Protein AF-A0A527ZF71-F1 (afdb_monomer_lite)

Foldseek 3Di:
DQVCLCVLCVVVVNVVLVVVVVVVLVVQLVVQCVQQPVVPPVSSVVSNVVSVVVCVLVSLCSSQPDDDDHSVNVCVVCVLQVVLQVVLVVCLVVCVVVADPPPVRSVVVSVVSSCVSSVD

Radius of gyration: 17.86 Å; chains: 1; bounding box: 39×23×48 Å

Sequence (120 aa):
LNNPAGWLFISQGRSGDFMRWGIITALTSVLAFIVGLPYGALGVAIAYAVSEYLRTPFLWLYIGKTGPLRASHILRAATPFVLGAHLALAAIWFAKPLLPQQHILAMASAVVLSYMITIV

Secondary structure (DSSP, 8-state):
--TTHHHHHHTTT-HHHHHHHHHHHHHHHHHHHHHHGGGHHHHHHHHHHHHHHHHHHHHHHHHTTSSS--HHHHHHHHHHHHHHHHHHHHHHHHHGGGS-SSHHHHHHHHHHHHHHHH--

pLDDT: mean 92.85, std 4.89, range [60.62, 98.44]

Structure (mmCIF, N/CA/C/O backbone):
data_AF-A0A527ZF71-F1
#
_entry.id   AF-A0A527ZF71-F1
#
loop_
_atom_site.group_PDB
_atom_site.id
_atom_site.type_symbol
_atom_site.label_atom_id
_atom_site.label_alt_id
_atom_site.label_comp_id
_atom_site.label_asym_id
_atom_site.label_entity_id
_atom_site.label_seq_id
_atom_site.pdbx_PDB_ins_code
_atom_site.Cartn_x
_atom_site.Cartn_y
_atom_site.Cartn_z
_atom_site.occupancy
_atom_site.B_iso_or_equiv
_atom_site.auth_seq_id
_atom_site.auth_comp_id
_atom_site.au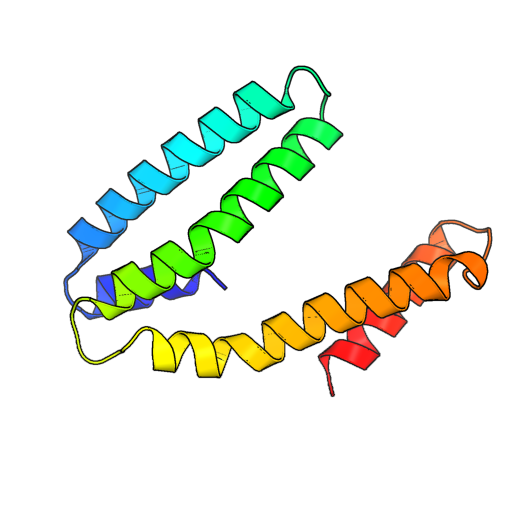th_asym_id
_atom_site.auth_atom_id
_atom_site.pdbx_PDB_model_num
ATOM 1 N N . LEU A 1 1 ? -0.485 -5.198 -2.611 1.00 80.06 1 LEU A N 1
ATOM 2 C CA . LEU A 1 1 ? -0.597 -5.018 -4.086 1.00 80.06 1 LEU A CA 1
ATOM 3 C C . LEU A 1 1 ? 0.711 -4.504 -4.733 1.00 80.06 1 LEU A C 1
ATOM 5 O O . LEU A 1 1 ? 0.686 -3.922 -5.813 1.00 80.06 1 LEU A O 1
ATOM 9 N N . ASN A 1 2 ? 1.861 -4.737 -4.096 1.00 85.50 2 ASN A N 1
ATOM 10 C CA . ASN A 1 2 ? 3.198 -4.275 -4.498 1.00 85.50 2 ASN A CA 1
ATOM 11 C C . ASN A 1 2 ? 4.147 -5.447 -4.838 1.00 85.50 2 ASN A C 1
ATOM 13 O O . ASN A 1 2 ? 4.993 -5.302 -5.712 1.00 85.50 2 ASN A O 1
ATOM 17 N N . ASN A 1 3 ? 3.966 -6.621 -4.218 1.00 86.62 3 ASN A N 1
ATOM 18 C CA . ASN A 1 3 ? 4.811 -7.810 -4.409 1.00 86.62 3 ASN A CA 1
ATOM 19 C C . ASN A 1 3 ? 4.989 -8.252 -5.889 1.00 86.62 3 ASN A C 1
ATOM 21 O O . ASN A 1 3 ? 6.136 -8.438 -6.299 1.00 86.62 3 ASN A O 1
ATOM 25 N N . PRO A 1 4 ? 3.940 -8.294 -6.746 1.00 90.56 4 PRO A N 1
ATOM 26 C CA . PRO A 1 4 ? 4.103 -8.701 -8.149 1.00 90.56 4 PRO A CA 1
ATOM 27 C C . PRO A 1 4 ? 4.970 -7.760 -9.000 1.00 90.56 4 PRO A C 1
ATOM 29 O O . PRO A 1 4 ? 5.362 -8.127 -10.106 1.00 90.56 4 PRO A O 1
ATOM 32 N N . ALA A 1 5 ? 5.292 -6.553 -8.516 1.00 91.38 5 ALA A N 1
ATOM 33 C CA . ALA A 1 5 ? 6.124 -5.600 -9.246 1.00 91.38 5 ALA A CA 1
ATOM 34 C C . ALA A 1 5 ? 7.497 -6.179 -9.614 1.00 91.38 5 ALA A C 1
ATOM 36 O O . ALA A 1 5 ? 7.982 -5.922 -10.713 1.00 91.38 5 ALA A O 1
ATOM 37 N N . GLY A 1 6 ? 8.090 -7.002 -8.739 1.00 92.19 6 GLY A N 1
ATOM 38 C CA . GLY A 1 6 ? 9.360 -7.671 -9.028 1.00 92.19 6 GLY A CA 1
ATOM 39 C C . GLY A 1 6 ? 9.272 -8.537 -10.285 1.00 92.19 6 GLY A C 1
ATOM 40 O O . GLY A 1 6 ? 10.095 -8.401 -11.188 1.00 92.19 6 GLY A O 1
ATOM 41 N N . TRP A 1 7 ? 8.223 -9.356 -10.402 1.00 93.00 7 TRP A N 1
ATOM 42 C CA . TRP A 1 7 ? 7.985 -10.176 -11.593 1.00 93.00 7 TRP A CA 1
ATOM 43 C C . TRP A 1 7 ? 7.738 -9.328 -12.840 1.00 93.00 7 TRP A C 1
ATOM 45 O O . TRP A 1 7 ? 8.272 -9.639 -13.905 1.00 93.00 7 TRP A O 1
ATOM 55 N N . LEU A 1 8 ? 6.980 -8.235 -12.711 1.00 93.50 8 LEU A N 1
ATOM 56 C CA . LEU A 1 8 ? 6.676 -7.338 -13.828 1.00 93.50 8 LEU A CA 1
ATOM 57 C C . LEU A 1 8 ? 7.927 -6.652 -14.384 1.00 93.50 8 LEU A C 1
ATOM 59 O O . LEU A 1 8 ? 8.079 -6.573 -15.598 1.00 93.50 8 LEU A O 1
ATOM 63 N N . PHE A 1 9 ? 8.843 -6.201 -13.527 1.00 94.94 9 PHE A N 1
ATOM 64 C CA . PHE A 1 9 ? 10.099 -5.617 -13.989 1.00 94.94 9 PHE A CA 1
ATOM 65 C C . PHE A 1 9 ? 11.068 -6.676 -14.533 1.00 94.94 9 PHE A C 1
ATOM 67 O O . PHE A 1 9 ? 11.611 -6.506 -15.625 1.00 94.94 9 PHE A O 1
ATOM 74 N N . ILE A 1 10 ? 11.288 -7.774 -13.804 1.00 95.06 10 ILE A N 1
ATOM 75 C CA . ILE A 1 10 ? 12.306 -8.779 -14.156 1.00 95.06 10 ILE A CA 1
ATOM 76 C C . ILE A 1 10 ? 11.960 -9.485 -15.471 1.00 95.06 10 ILE A C 1
ATOM 78 O O . ILE A 1 10 ? 12.825 -9.605 -16.337 1.00 95.06 10 ILE A O 1
ATOM 82 N N . SER A 1 11 ? 10.697 -9.880 -15.671 1.00 94.75 11 SER A N 1
ATOM 83 C CA . SER A 1 11 ? 10.251 -10.538 -16.914 1.00 94.75 11 SER A CA 1
ATOM 84 C C . SER A 1 11 ? 10.395 -9.662 -18.166 1.00 94.75 11 SER A C 1
ATOM 86 O O . SER A 1 11 ? 10.389 -10.176 -19.280 1.00 94.75 11 SER A O 1
ATOM 88 N N . GLN A 1 12 ? 10.557 -8.348 -17.992 1.00 94.88 12 GLN A N 1
ATOM 89 C CA . GLN A 1 12 ? 10.728 -7.366 -19.065 1.00 94.88 12 GLN A CA 1
ATOM 90 C C . GLN A 1 12 ? 12.190 -6.918 -19.236 1.00 94.88 12 GLN A C 1
ATOM 92 O O . GLN A 1 12 ? 12.449 -5.948 -19.945 1.00 94.88 12 GLN A O 1
ATOM 97 N N . GLY A 1 13 ? 13.147 -7.552 -18.546 1.00 95.00 13 GLY A N 1
ATOM 98 C CA . GLY A 1 13 ? 14.550 -7.120 -18.540 1.00 95.00 13 GLY A CA 1
ATOM 99 C C . GLY A 1 13 ? 14.789 -5.796 -17.798 1.00 95.00 13 GLY A C 1
ATOM 100 O O . GLY A 1 13 ? 15.843 -5.181 -17.939 1.00 95.00 13 GLY A O 1
ATOM 101 N N . ARG A 1 14 ? 13.828 -5.341 -16.984 1.00 95.75 14 ARG A N 1
ATOM 102 C CA . ARG A 1 14 ? 13.854 -4.052 -16.273 1.00 95.75 14 ARG A CA 1
ATOM 103 C C . ARG A 1 14 ? 14.348 -4.178 -14.829 1.00 95.75 14 ARG A C 1
ATOM 105 O O . ARG A 1 14 ? 13.929 -3.422 -13.954 1.00 95.75 14 ARG A O 1
ATOM 112 N N . SER A 1 15 ? 15.275 -5.095 -14.555 1.00 95.44 15 SER A N 1
ATOM 113 C CA . SER A 1 15 ? 15.839 -5.294 -13.208 1.00 95.44 15 SER A CA 1
ATOM 114 C C . SER A 1 15 ? 16.489 -4.024 -12.636 1.00 95.44 15 SER A C 1
ATOM 116 O O . SER A 1 15 ? 16.434 -3.793 -11.431 1.00 95.44 15 SER A O 1
ATOM 118 N N . GLY A 1 16 ? 17.041 -3.157 -13.495 1.00 95.94 16 GLY A N 1
ATOM 119 C CA . GLY A 1 16 ? 17.561 -1.847 -13.086 1.00 95.94 16 GLY A CA 1
ATOM 120 C C . GLY A 1 16 ? 16.476 -0.887 -12.581 1.00 95.94 16 GLY A C 1
ATOM 121 O O . GLY A 1 16 ? 16.691 -0.189 -11.592 1.00 95.94 16 GLY A O 1
ATOM 122 N N . ASP A 1 17 ? 15.292 -0.882 -13.200 1.00 95.88 17 ASP A N 1
ATOM 123 C CA . ASP A 1 17 ? 14.146 -0.102 -12.712 1.00 95.88 17 ASP A CA 1
ATOM 124 C C . ASP A 1 17 ? 13.643 -0.649 -11.374 1.00 95.88 17 ASP A C 1
ATOM 126 O O . ASP A 1 17 ? 13.345 0.120 -10.459 1.00 95.88 17 ASP A O 1
ATOM 130 N N . PHE A 1 18 ? 13.621 -1.977 -11.221 1.00 95.81 18 PHE A N 1
ATOM 131 C CA . PHE A 1 18 ? 13.266 -2.604 -9.950 1.00 95.81 18 PHE A CA 1
ATOM 132 C C . PHE A 1 18 ? 14.250 -2.238 -8.831 1.00 95.81 18 PHE A C 1
ATOM 134 O O . PHE A 1 18 ? 13.817 -1.886 -7.736 1.00 95.81 18 PHE A O 1
ATOM 141 N N . MET A 1 19 ? 15.557 -2.226 -9.116 1.00 96.75 19 MET A N 1
ATOM 142 C CA . MET A 1 19 ? 16.584 -1.780 -8.166 1.00 96.75 19 MET A CA 1
ATOM 143 C C . MET A 1 19 ? 16.369 -0.320 -7.740 1.00 96.75 19 MET A C 1
ATOM 145 O O . MET A 1 19 ? 16.369 -0.015 -6.548 1.00 96.75 19 MET A O 1
ATOM 149 N N . ARG A 1 20 ? 16.123 0.587 -8.697 1.00 96.75 20 ARG A N 1
ATOM 150 C CA . ARG A 1 20 ? 15.825 2.003 -8.406 1.00 96.75 20 ARG A CA 1
ATOM 151 C C . ARG A 1 20 ? 14.588 2.148 -7.522 1.00 96.75 20 ARG A C 1
ATOM 153 O O . ARG A 1 20 ? 14.601 2.921 -6.566 1.00 96.75 20 ARG A O 1
ATOM 160 N N . TRP A 1 21 ? 13.538 1.377 -7.801 1.00 96.44 21 TRP A N 1
ATOM 161 C CA . TRP A 1 21 ? 12.346 1.349 -6.956 1.00 96.44 21 TRP A CA 1
ATOM 162 C C . TRP A 1 21 ? 12.625 0.783 -5.553 1.00 96.44 21 TRP A C 1
ATOM 164 O O . TRP A 1 21 ? 12.079 1.275 -4.562 1.00 96.44 21 TRP A O 1
ATOM 174 N N . GLY A 1 22 ? 13.513 -0.209 -5.452 1.00 95.69 22 GLY A N 1
ATOM 175 C CA . GLY A 1 22 ? 14.014 -0.742 -4.185 1.00 95.69 22 GLY A CA 1
ATOM 176 C C . GLY A 1 22 ? 14.703 0.325 -3.332 1.00 95.69 22 GLY A C 1
ATOM 177 O O . GLY A 1 22 ? 14.413 0.431 -2.143 1.00 95.69 22 GLY A O 1
ATOM 178 N N . ILE A 1 23 ? 15.526 1.186 -3.941 1.00 97.81 23 ILE A N 1
ATOM 179 C CA . ILE A 1 23 ? 16.164 2.322 -3.250 1.00 97.81 23 ILE A CA 1
ATOM 180 C C . ILE A 1 23 ? 15.108 3.306 -2.725 1.00 97.81 23 ILE A C 1
ATOM 182 O O . ILE A 1 23 ? 15.152 3.686 -1.556 1.00 97.81 23 ILE A O 1
ATOM 186 N N . ILE A 1 24 ? 14.120 3.678 -3.549 1.00 96.56 24 ILE A N 1
ATOM 187 C CA . ILE A 1 24 ? 13.013 4.559 -3.128 1.00 96.56 24 ILE A CA 1
ATOM 188 C C . ILE A 1 24 ? 12.262 3.943 -1.938 1.00 96.56 24 ILE A C 1
ATOM 190 O O . ILE A 1 24 ? 11.975 4.627 -0.955 1.00 96.56 24 ILE A O 1
ATOM 194 N N . THR A 1 25 ? 11.976 2.643 -2.007 1.00 95.81 25 THR A N 1
ATOM 195 C CA . THR A 1 25 ? 11.311 1.878 -0.944 1.00 95.81 25 THR A CA 1
ATOM 196 C C . THR A 1 25 ? 12.123 1.890 0.347 1.00 95.81 25 THR A C 1
ATOM 198 O O . THR A 1 25 ? 11.573 2.179 1.408 1.00 95.81 25 THR A O 1
ATOM 201 N N . ALA A 1 26 ? 13.433 1.649 0.275 1.00 97.19 26 ALA A N 1
ATOM 202 C CA . ALA A 1 26 ? 14.307 1.675 1.443 1.00 97.19 26 ALA A CA 1
ATOM 203 C C . ALA A 1 26 ? 14.346 3.067 2.097 1.00 97.19 26 ALA A C 1
ATOM 205 O O . ALA A 1 26 ? 14.108 3.186 3.297 1.00 97.19 26 ALA A O 1
ATOM 206 N N . LEU A 1 27 ? 14.556 4.128 1.309 1.00 98.06 27 LEU A N 1
ATOM 207 C CA . LEU A 1 27 ? 14.630 5.503 1.819 1.00 98.06 27 LEU A CA 1
ATOM 208 C C . LEU A 1 27 ? 13.329 5.938 2.498 1.00 98.06 27 LEU A C 1
ATOM 210 O O . LEU A 1 27 ? 13.336 6.435 3.620 1.00 98.06 27 LEU A O 1
ATOM 214 N N . THR A 1 28 ? 12.196 5.714 1.839 1.00 97.19 28 THR A N 1
ATOM 215 C CA . THR A 1 28 ? 10.877 6.072 2.383 1.00 97.19 28 THR A CA 1
ATOM 216 C C . THR A 1 28 ? 10.487 5.239 3.604 1.00 97.19 28 THR A C 1
ATOM 218 O O . THR A 1 28 ? 9.735 5.725 4.449 1.00 97.19 28 THR A O 1
ATOM 221 N N . SER A 1 29 ? 11.007 4.015 3.733 1.00 96.94 29 SER A N 1
ATOM 222 C CA . SER A 1 29 ? 10.822 3.173 4.921 1.00 96.94 29 SER A CA 1
ATOM 223 C C . SER A 1 29 ? 11.650 3.684 6.101 1.00 96.94 29 SER A C 1
ATOM 225 O O . SER A 1 29 ? 11.115 3.847 7.193 1.00 96.94 29 SER A O 1
ATOM 227 N N . VAL A 1 30 ? 12.923 4.028 5.869 1.00 98.31 30 VAL A N 1
ATOM 228 C CA . VAL A 1 30 ? 13.790 4.653 6.883 1.00 98.31 30 VAL A CA 1
ATOM 229 C C . VAL A 1 30 ? 13.189 5.970 7.373 1.00 98.31 30 VAL A C 1
ATOM 231 O O . VAL A 1 30 ? 13.097 6.186 8.578 1.00 98.31 30 VAL A O 1
ATOM 234 N N . LEU A 1 31 ? 12.709 6.823 6.464 1.00 98.19 31 LEU A N 1
ATOM 235 C CA . LEU A 1 31 ? 12.043 8.077 6.829 1.00 98.19 31 LEU A CA 1
ATOM 236 C C . LEU A 1 31 ? 10.775 7.838 7.653 1.00 98.19 31 LEU A C 1
ATOM 238 O O . LEU A 1 31 ? 10.574 8.505 8.664 1.00 98.19 31 LEU A O 1
ATOM 242 N N . ALA A 1 32 ? 9.946 6.865 7.268 1.00 97.75 32 ALA A N 1
ATOM 243 C CA . ALA A 1 32 ? 8.763 6.502 8.041 1.00 97.75 32 ALA A CA 1
ATOM 244 C C . ALA A 1 32 ? 9.124 6.035 9.459 1.00 97.75 32 ALA A C 1
ATOM 246 O O . ALA A 1 32 ? 8.443 6.396 10.415 1.00 97.75 32 ALA A O 1
ATOM 247 N N . PHE A 1 33 ? 10.217 5.284 9.615 1.00 97.88 33 PHE A N 1
ATOM 248 C CA . PHE A 1 33 ? 10.692 4.850 10.926 1.00 97.88 33 PHE A CA 1
ATOM 249 C C . PHE A 1 33 ? 11.219 6.016 11.757 1.00 97.88 33 PHE A C 1
ATOM 251 O O . PHE A 1 33 ? 10.840 6.125 12.916 1.00 97.88 33 PHE A O 1
ATOM 258 N N . ILE A 1 34 ? 12.009 6.922 11.173 1.00 98.44 34 ILE A N 1
ATOM 259 C CA . ILE A 1 34 ? 12.496 8.130 11.860 1.00 98.44 34 ILE A CA 1
ATOM 260 C C . ILE A 1 34 ? 11.322 8.984 12.354 1.00 98.44 34 ILE A C 1
ATOM 262 O O . ILE A 1 34 ? 11.328 9.427 13.498 1.00 98.44 34 ILE A O 1
ATOM 266 N N . VAL A 1 35 ? 10.304 9.185 11.513 1.00 98.12 35 VAL A N 1
ATOM 267 C CA . VAL A 1 35 ? 9.108 9.967 11.864 1.00 98.12 35 VAL A CA 1
ATOM 268 C C . VAL A 1 35 ? 8.234 9.242 12.891 1.00 98.12 35 VAL A C 1
ATOM 270 O O . VAL A 1 35 ? 7.647 9.886 13.755 1.00 98.12 35 VAL A O 1
ATOM 273 N N . GLY A 1 36 ? 8.136 7.914 12.815 1.00 97.88 36 GLY A N 1
ATOM 274 C CA . GLY A 1 36 ? 7.298 7.113 13.706 1.00 97.88 36 GLY A CA 1
ATOM 275 C C . GLY A 1 36 ? 7.917 6.839 15.079 1.00 97.88 36 GLY A C 1
ATOM 276 O O . GLY A 1 36 ? 7.181 6.717 16.055 1.00 97.88 36 GLY A O 1
ATOM 277 N N . LEU A 1 37 ? 9.250 6.772 15.172 1.00 97.88 37 LEU A N 1
ATOM 278 C CA . LEU A 1 37 ? 9.982 6.384 16.382 1.00 97.88 37 LEU A CA 1
ATOM 279 C C . LEU A 1 37 ? 9.645 7.237 17.625 1.00 97.88 37 LEU A C 1
ATOM 281 O O . LEU A 1 37 ? 9.454 6.639 18.685 1.00 97.88 37 LEU A O 1
ATOM 285 N N . PRO A 1 38 ? 9.485 8.576 17.537 1.00 98.25 38 PRO A N 1
ATOM 286 C CA . PRO A 1 38 ? 9.078 9.406 18.676 1.00 98.25 38 PRO A CA 1
ATOM 287 C C . PRO A 1 38 ? 7.717 9.029 19.281 1.00 98.25 38 PRO A C 1
ATOM 289 O O . PRO A 1 38 ? 7.459 9.325 20.443 1.00 98.25 38 PRO A O 1
ATOM 292 N N . TYR A 1 39 ? 6.855 8.364 18.509 1.00 97.19 39 TYR A N 1
ATOM 293 C CA . TYR A 1 39 ? 5.519 7.926 18.922 1.00 97.19 39 TYR A CA 1
ATOM 294 C C . TYR A 1 39 ? 5.473 6.422 19.270 1.00 97.19 39 TYR A C 1
ATOM 296 O O . TYR A 1 39 ? 4.395 5.840 19.418 1.00 97.19 39 TYR A O 1
ATOM 304 N N . GLY A 1 40 ? 6.636 5.770 19.384 1.00 96.94 40 GLY A N 1
ATOM 305 C CA . GLY A 1 40 ? 6.769 4.356 19.732 1.00 96.94 40 GLY A CA 1
ATOM 306 C C . GLY A 1 40 ? 6.353 3.387 18.619 1.00 96.94 40 GLY A C 1
ATOM 307 O O . GLY A 1 40 ? 6.206 3.751 17.452 1.00 96.94 40 GLY A O 1
ATOM 308 N N . ALA A 1 41 ? 6.154 2.115 18.985 1.00 96.62 41 ALA A N 1
ATOM 309 C CA . ALA A 1 41 ? 5.891 1.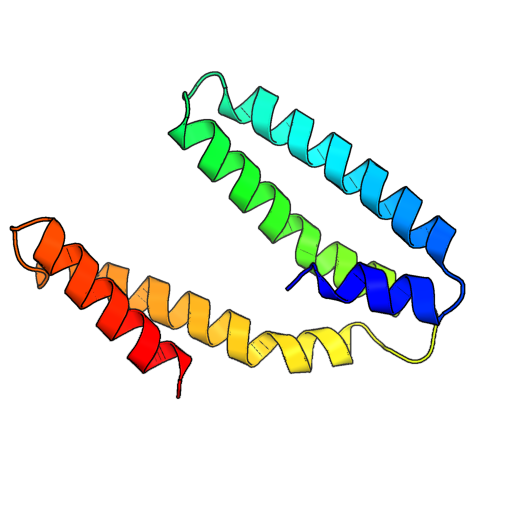033 18.028 1.00 96.62 41 ALA A CA 1
ATOM 310 C C . ALA A 1 41 ? 4.634 1.270 17.169 1.00 96.62 41 ALA A C 1
ATOM 312 O O . ALA A 1 41 ? 4.645 1.004 15.967 1.00 96.62 41 ALA A O 1
ATOM 313 N N . LEU A 1 42 ? 3.568 1.817 17.766 1.00 97.06 42 LEU A N 1
ATOM 314 C CA . LEU A 1 42 ? 2.346 2.168 17.038 1.00 97.06 42 LEU A CA 1
ATOM 315 C C . LEU A 1 42 ? 2.608 3.271 16.001 1.00 97.06 42 LEU A C 1
ATOM 317 O O . LEU A 1 42 ? 2.135 3.174 14.871 1.00 97.06 42 LEU A O 1
ATOM 321 N N . GLY A 1 43 ? 3.396 4.286 16.362 1.00 97.75 43 GLY A N 1
ATOM 322 C CA . GLY A 1 43 ? 3.799 5.358 15.455 1.00 97.75 43 GLY A CA 1
ATOM 323 C C . GLY A 1 43 ? 4.558 4.858 14.235 1.00 97.75 43 GLY A C 1
ATOM 324 O O . GLY A 1 43 ? 4.225 5.216 13.106 1.00 97.75 43 GLY A O 1
ATOM 325 N N . VAL A 1 44 ? 5.534 3.976 14.458 1.00 98.06 44 VAL A N 1
ATOM 326 C CA . VAL A 1 44 ? 6.294 3.311 13.389 1.00 98.06 44 VAL A CA 1
ATOM 327 C C . VAL A 1 44 ? 5.363 2.525 12.465 1.00 98.06 44 VAL A C 1
ATOM 329 O O . VAL A 1 44 ? 5.455 2.669 11.246 1.00 98.06 44 VAL A O 1
ATOM 332 N N . ALA A 1 45 ? 4.434 1.742 13.026 1.00 97.75 45 ALA A N 1
ATOM 333 C CA . ALA A 1 45 ? 3.485 0.956 12.243 1.00 97.75 45 ALA A CA 1
ATOM 334 C C . ALA A 1 45 ? 2.585 1.839 11.361 1.00 97.75 45 ALA A C 1
ATOM 336 O O . ALA A 1 45 ? 2.431 1.558 10.171 1.00 97.75 45 ALA A O 1
ATOM 337 N N . ILE A 1 46 ? 2.039 2.930 11.913 1.00 97.56 46 ILE A N 1
ATOM 338 C CA . ILE A 1 46 ? 1.188 3.871 11.170 1.00 97.56 46 ILE A CA 1
ATOM 339 C C . ILE A 1 46 ? 1.993 4.577 10.074 1.00 97.56 46 ILE A C 1
ATOM 341 O O . ILE A 1 46 ? 1.578 4.573 8.915 1.00 97.56 46 ILE A O 1
ATOM 345 N N . ALA A 1 47 ? 3.152 5.152 10.410 1.00 98.00 47 ALA A N 1
ATOM 346 C CA . ALA A 1 47 ? 3.983 5.880 9.453 1.00 98.00 47 ALA A CA 1
ATOM 347 C C . ALA A 1 47 ? 4.436 4.977 8.294 1.00 98.00 47 ALA A C 1
ATOM 349 O O . ALA A 1 47 ? 4.388 5.380 7.128 1.00 98.00 47 ALA A O 1
ATOM 350 N N . TYR A 1 48 ? 4.827 3.737 8.597 1.00 97.12 48 TYR A N 1
ATOM 351 C CA . TYR A 1 48 ? 5.221 2.756 7.591 1.00 97.12 48 TYR A CA 1
ATOM 352 C C . TYR A 1 48 ? 4.046 2.338 6.699 1.00 97.12 48 TYR A C 1
ATOM 354 O O . TYR A 1 48 ? 4.178 2.346 5.473 1.00 97.12 48 TYR A O 1
ATOM 362 N N . ALA A 1 49 ? 2.880 2.052 7.291 1.00 96.00 49 ALA A N 1
ATOM 363 C CA . ALA A 1 49 ? 1.674 1.694 6.546 1.00 96.00 49 ALA A CA 1
ATOM 364 C C . ALA A 1 49 ? 1.234 2.816 5.592 1.00 96.00 49 ALA A C 1
ATOM 366 O O . ALA A 1 49 ? 0.952 2.554 4.422 1.00 96.00 49 ALA A O 1
ATOM 367 N N . VAL A 1 50 ? 1.242 4.072 6.056 1.00 96.62 50 VAL A N 1
ATOM 368 C CA . VAL A 1 50 ? 0.928 5.245 5.222 1.00 96.62 50 VAL A CA 1
ATOM 369 C C . VAL A 1 50 ? 1.953 5.402 4.097 1.00 96.62 50 VAL A C 1
ATOM 371 O O . VAL A 1 50 ? 1.569 5.600 2.945 1.00 96.62 50 VAL A O 1
ATOM 374 N N . SER A 1 51 ? 3.247 5.259 4.395 1.00 96.44 51 SER A N 1
ATOM 375 C CA . SER A 1 51 ? 4.319 5.322 3.393 1.00 96.44 51 SER A CA 1
ATOM 376 C C . SER A 1 51 ? 4.144 4.279 2.281 1.00 96.44 51 SER A C 1
ATOM 378 O O . SER A 1 51 ? 4.242 4.618 1.100 1.00 96.44 51 SER A O 1
ATOM 380 N N . GLU A 1 52 ? 3.855 3.020 2.622 1.00 94.69 52 GLU A N 1
ATOM 381 C CA . GLU A 1 52 ? 3.570 1.957 1.641 1.00 94.69 52 GLU A CA 1
ATOM 382 C C . GLU A 1 52 ? 2.300 2.250 0.826 1.00 94.69 52 GLU A C 1
ATOM 384 O O . GLU A 1 52 ? 2.291 2.112 -0.406 1.00 94.69 52 GLU A O 1
ATOM 389 N N . TYR A 1 53 ? 1.234 2.695 1.497 1.00 94.25 53 TYR A N 1
ATOM 390 C CA . TYR A 1 53 ? -0.039 3.002 0.853 1.00 94.25 53 TYR A CA 1
ATOM 391 C C . TYR A 1 53 ? 0.108 4.126 -0.180 1.00 94.25 53 TYR A C 1
ATOM 393 O O . TYR A 1 53 ? -0.345 3.985 -1.317 1.00 94.25 53 TYR A O 1
ATOM 401 N N . LEU A 1 54 ? 0.831 5.195 0.170 1.00 95.12 54 LEU A N 1
ATOM 402 C CA . LEU A 1 54 ? 1.109 6.316 -0.730 1.00 95.12 54 LEU A CA 1
ATOM 403 C C . LEU A 1 54 ? 2.033 5.929 -1.887 1.00 95.12 54 LEU A C 1
ATOM 405 O O . LEU A 1 54 ? 1.839 6.410 -2.999 1.00 95.12 54 LEU A O 1
ATOM 409 N N . ARG A 1 55 ? 3.019 5.052 -1.667 1.00 95.19 55 ARG A N 1
ATOM 410 C CA . ARG A 1 55 ? 3.955 4.610 -2.717 1.00 95.19 55 ARG A CA 1
ATOM 411 C C . ARG A 1 55 ? 3.323 3.712 -3.770 1.00 95.19 55 ARG A C 1
ATOM 413 O O . ARG A 1 55 ? 3.741 3.740 -4.926 1.00 95.19 55 ARG A O 1
ATOM 420 N N . THR A 1 56 ? 2.328 2.922 -3.385 1.00 94.38 56 THR A N 1
ATOM 421 C CA . THR A 1 56 ? 1.679 1.935 -4.256 1.00 94.38 56 THR A CA 1
ATOM 422 C C . THR A 1 56 ? 1.152 2.517 -5.586 1.00 94.38 56 THR A C 1
ATOM 424 O O . THR A 1 56 ? 1.499 1.968 -6.634 1.00 94.38 56 THR A O 1
ATOM 427 N N . PRO A 1 57 ? 0.396 3.632 -5.633 1.00 93.69 57 PRO A N 1
ATOM 428 C CA . PRO A 1 57 ? -0.029 4.217 -6.909 1.00 93.69 57 PRO A CA 1
ATOM 429 C C . PRO A 1 57 ? 1.147 4.717 -7.763 1.00 93.69 57 PRO A C 1
ATOM 431 O O . PRO A 1 57 ? 1.138 4.535 -8.981 1.00 93.69 57 PRO A O 1
ATOM 434 N N . PHE A 1 58 ? 2.195 5.284 -7.153 1.00 95.19 58 PHE A N 1
ATOM 435 C CA . PHE A 1 58 ? 3.393 5.708 -7.889 1.00 95.19 58 PHE A CA 1
ATOM 436 C C . PHE A 1 58 ? 4.149 4.520 -8.493 1.00 95.19 58 PHE A C 1
ATOM 438 O O . PHE A 1 58 ? 4.634 4.621 -9.621 1.00 95.19 58 PHE A O 1
ATOM 445 N N . LEU A 1 59 ? 4.188 3.380 -7.794 1.00 95.31 59 LEU A N 1
ATOM 446 C CA . LEU A 1 59 ? 4.720 2.125 -8.328 1.00 95.31 59 LEU A CA 1
ATOM 447 C C . LEU A 1 59 ? 3.944 1.684 -9.569 1.00 95.31 59 LEU A C 1
ATOM 449 O O . LEU A 1 59 ? 4.547 1.364 -10.590 1.00 95.31 59 LEU A O 1
ATOM 453 N N . TRP A 1 60 ? 2.612 1.692 -9.507 1.00 94.75 60 TRP A N 1
ATOM 454 C CA . TRP A 1 60 ? 1.770 1.287 -10.636 1.00 94.75 60 TRP A CA 1
ATOM 455 C C . TRP A 1 60 ? 1.957 2.196 -11.850 1.00 94.75 60 TRP A C 1
ATOM 457 O O . TRP A 1 60 ? 2.056 1.704 -12.976 1.00 94.75 60 TRP A O 1
ATOM 467 N N . LEU A 1 61 ? 2.078 3.509 -11.625 1.00 95.00 61 LEU A N 1
ATOM 468 C CA . LEU A 1 61 ? 2.441 4.459 -12.674 1.00 95.00 61 LEU A CA 1
ATOM 469 C C . LEU A 1 61 ? 3.825 4.144 -13.250 1.00 95.00 61 LEU A C 1
ATOM 471 O O . LEU A 1 61 ? 3.975 4.118 -14.465 1.00 95.00 61 LEU A O 1
ATOM 475 N N . TYR A 1 62 ? 4.823 3.866 -12.407 1.00 95.38 62 TYR A N 1
ATOM 476 C CA . TYR A 1 62 ? 6.195 3.585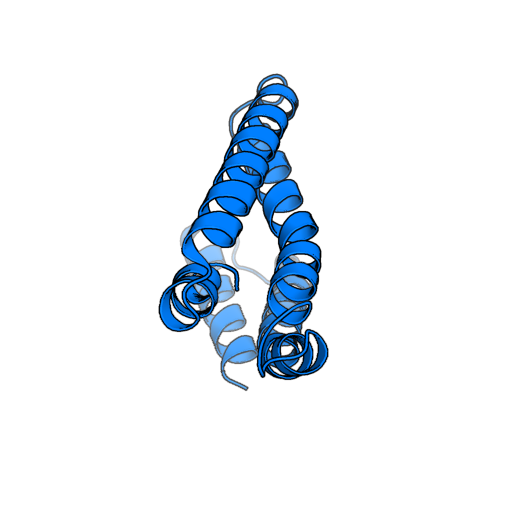 -12.839 1.00 95.38 62 TYR A CA 1
ATOM 477 C C . TYR A 1 62 ? 6.328 2.278 -13.635 1.00 95.38 62 TYR A C 1
ATOM 479 O O . TYR A 1 62 ? 7.018 2.244 -14.658 1.00 95.38 62 TYR A O 1
ATOM 487 N N . ILE A 1 63 ? 5.616 1.226 -13.223 1.00 94.62 63 ILE A N 1
ATOM 488 C CA . ILE A 1 63 ? 5.495 -0.019 -13.991 1.00 94.62 63 ILE A CA 1
ATOM 489 C C . ILE A 1 63 ? 4.890 0.292 -15.360 1.00 94.62 63 ILE A C 1
ATOM 491 O O . ILE A 1 63 ? 5.468 -0.085 -16.377 1.00 94.62 63 ILE A O 1
ATOM 495 N N . GLY A 1 64 ? 3.779 1.037 -15.376 1.00 93.56 64 GLY A N 1
ATOM 496 C CA . GLY A 1 64 ? 3.008 1.339 -16.577 1.00 93.56 64 GLY A CA 1
ATOM 497 C C . GLY A 1 64 ? 3.651 2.309 -17.573 1.00 93.56 64 GLY A C 1
ATOM 498 O O . GLY A 1 64 ? 3.071 2.532 -18.633 1.00 93.56 64 GLY A O 1
ATOM 499 N N . LYS A 1 65 ? 4.812 2.901 -17.255 1.00 91.88 65 LYS A N 1
ATOM 500 C CA . LYS A 1 65 ? 5.542 3.806 -18.166 1.00 91.88 65 LYS A CA 1
ATOM 501 C C . LYS A 1 65 ? 6.168 3.086 -19.358 1.00 91.88 65 LYS A C 1
ATOM 503 O O . LYS A 1 65 ? 6.307 3.690 -20.415 1.00 91.88 65 LYS A O 1
ATOM 508 N N . THR A 1 66 ? 6.554 1.825 -19.181 1.00 88.69 66 THR A N 1
ATOM 509 C CA . THR A 1 66 ? 7.309 1.067 -20.182 1.00 88.69 66 THR A CA 1
ATOM 510 C C . THR A 1 66 ? 6.794 -0.363 -20.238 1.00 88.69 66 THR A C 1
ATOM 512 O O . THR A 1 66 ? 6.536 -0.974 -19.203 1.00 88.69 66 THR A O 1
ATOM 515 N N . GLY A 1 67 ? 6.689 -0.918 -21.445 1.00 88.88 67 GLY A N 1
ATOM 516 C CA . GLY A 1 67 ? 6.216 -2.283 -21.667 1.00 88.88 67 GLY A CA 1
ATOM 517 C C . GLY A 1 67 ? 4.720 -2.369 -22.006 1.00 88.88 67 GLY A C 1
ATOM 518 O O . GLY A 1 67 ? 4.072 -1.355 -22.263 1.00 88.88 67 GLY A O 1
ATOM 519 N N . PRO A 1 68 ? 4.163 -3.591 -22.052 1.00 90.06 68 PRO A N 1
ATOM 520 C CA . PRO A 1 68 ? 2.810 -3.846 -22.556 1.00 90.06 68 PRO A CA 1
ATOM 521 C C . PRO A 1 68 ? 1.688 -3.500 -21.563 1.00 90.06 68 PRO A C 1
ATOM 523 O O . PRO A 1 68 ? 0.524 -3.384 -21.948 1.00 90.06 68 PRO A O 1
ATOM 526 N N . LEU A 1 69 ? 2.006 -3.355 -20.275 1.00 91.75 69 LEU A N 1
ATOM 527 C CA . LEU A 1 69 ? 1.025 -3.056 -19.235 1.00 91.75 69 LEU A CA 1
ATOM 528 C C . LEU A 1 69 ? 0.934 -1.552 -19.004 1.00 91.75 69 LEU A C 1
ATOM 530 O O . LEU A 1 69 ? 1.945 -0.882 -18.840 1.00 91.75 69 LEU A O 1
ATOM 534 N N . ARG A 1 70 ? -0.293 -1.035 -18.927 1.00 92.94 70 ARG A N 1
ATOM 535 C CA . ARG A 1 70 ? -0.580 0.350 -18.542 1.00 92.94 70 ARG A CA 1
ATOM 536 C C . ARG A 1 70 ? -0.984 0.403 -17.073 1.00 92.94 70 ARG A C 1
ATOM 538 O O . ARG A 1 70 ? -1.557 -0.553 -16.550 1.00 92.94 70 ARG A O 1
ATOM 545 N N . ALA A 1 71 ? -0.783 1.551 -16.428 1.00 92.69 71 ALA A N 1
ATOM 546 C CA . ALA A 1 71 ? -1.230 1.766 -15.049 1.00 92.69 71 ALA A CA 1
ATOM 547 C C . ALA A 1 71 ? -2.746 1.542 -14.879 1.00 92.69 71 ALA A C 1
ATOM 549 O O . ALA A 1 71 ? -3.180 1.044 -13.846 1.00 92.69 71 ALA A O 1
ATOM 550 N N . SER A 1 72 ? -3.546 1.826 -15.914 1.00 93.25 72 SER A N 1
ATOM 551 C CA . SER A 1 72 ? -4.989 1.555 -15.929 1.00 93.25 72 SER A CA 1
ATOM 552 C C . SER A 1 72 ? -5.330 0.065 -15.832 1.00 93.25 72 SER A C 1
ATOM 554 O O . SER A 1 72 ? -6.327 -0.281 -15.205 1.00 93.25 72 SER A O 1
ATOM 556 N N . HIS A 1 73 ? -4.510 -0.825 -16.405 1.00 93.69 73 HIS A N 1
ATOM 557 C CA . HIS A 1 73 ? -4.709 -2.273 -16.284 1.00 93.69 73 HIS A CA 1
ATOM 558 C C . HIS A 1 73 ? -4.491 -2.726 -14.839 1.00 93.69 73 HIS A C 1
ATOM 560 O O . HIS A 1 73 ? -5.286 -3.495 -14.306 1.00 93.69 73 HIS A O 1
ATOM 566 N N . ILE A 1 74 ? -3.446 -2.195 -14.198 1.00 92.56 74 ILE A N 1
ATOM 567 C CA . ILE A 1 74 ? -3.127 -2.491 -12.799 1.00 92.56 74 ILE A CA 1
ATOM 568 C C . ILE A 1 74 ? -4.220 -1.938 -11.886 1.00 92.56 74 ILE A C 1
ATOM 570 O O . ILE A 1 74 ? -4.717 -2.669 -11.038 1.00 92.56 74 ILE A O 1
ATOM 574 N N . LEU A 1 75 ? -4.639 -0.687 -12.101 1.00 91.31 75 LEU A N 1
ATOM 575 C CA . LEU A 1 75 ? -5.734 -0.065 -11.360 1.00 91.31 75 LEU A CA 1
ATOM 576 C C . LEU A 1 75 ? -7.003 -0.903 -11.468 1.00 91.31 75 LEU A C 1
ATOM 578 O O . LEU A 1 75 ? -7.520 -1.317 -10.443 1.00 91.31 75 LEU A O 1
ATOM 582 N N . ARG A 1 76 ? -7.447 -1.242 -12.684 1.00 93.81 76 ARG A N 1
ATOM 583 C CA . ARG A 1 76 ? -8.657 -2.049 -12.899 1.00 93.81 76 ARG A CA 1
ATOM 584 C C . ARG A 1 76 ? -8.594 -3.406 -12.194 1.00 93.81 76 ARG A C 1
ATOM 586 O O . ARG A 1 76 ? -9.599 -3.841 -11.644 1.00 93.81 76 ARG A O 1
ATOM 593 N N . ALA A 1 77 ? -7.432 -4.059 -12.200 1.00 92.06 77 ALA A N 1
ATOM 594 C CA . ALA A 1 77 ? -7.234 -5.326 -11.501 1.00 92.06 77 ALA A CA 1
ATOM 595 C C . ALA A 1 77 ? -7.192 -5.157 -9.972 1.00 92.06 77 ALA A C 1
ATOM 597 O O . ALA A 1 77 ? -7.685 -6.011 -9.245 1.00 92.06 77 ALA A O 1
ATOM 598 N N . ALA A 1 78 ? -6.618 -4.060 -9.476 1.00 91.50 78 ALA A N 1
ATOM 599 C CA . ALA A 1 78 ? -6.463 -3.784 -8.053 1.00 91.50 78 ALA A CA 1
ATOM 600 C C . ALA A 1 78 ? -7.736 -3.224 -7.396 1.00 91.50 78 ALA A C 1
ATOM 602 O O . ALA A 1 78 ? -7.962 -3.480 -6.215 1.00 91.50 78 ALA A O 1
ATOM 603 N N . THR A 1 79 ? -8.561 -2.477 -8.137 1.00 91.38 79 THR A N 1
ATOM 604 C CA . THR A 1 79 ? -9.770 -1.804 -7.643 1.00 91.38 79 THR A CA 1
ATOM 605 C C . THR A 1 79 ? -10.679 -2.701 -6.801 1.00 91.38 79 THR A C 1
ATOM 607 O O . THR A 1 79 ? -10.975 -2.274 -5.688 1.00 91.38 79 THR A O 1
ATOM 610 N N . PRO A 1 80 ? -11.103 -3.911 -7.225 1.00 91.88 80 PRO A N 1
ATOM 611 C CA . PRO A 1 80 ? -11.987 -4.738 -6.397 1.00 91.88 80 PRO A CA 1
ATOM 612 C C . PRO A 1 80 ? -11.361 -5.084 -5.039 1.00 91.88 80 PRO A C 1
ATOM 614 O O . PRO A 1 80 ? -12.021 -4.962 -4.013 1.00 91.88 80 PRO A O 1
ATOM 617 N N . PHE A 1 81 ? -10.063 -5.398 -5.000 1.00 90.75 81 PHE A N 1
ATOM 618 C CA . PHE A 1 81 ? -9.356 -5.696 -3.750 1.00 90.75 81 PHE A CA 1
ATOM 619 C C . PHE A 1 81 ? -9.212 -4.467 -2.851 1.00 90.75 81 PHE A C 1
ATOM 621 O O . PHE A 1 81 ? -9.376 -4.560 -1.636 1.00 90.75 81 PHE A O 1
ATOM 628 N N . VAL A 1 82 ? -8.903 -3.307 -3.439 1.00 91.31 82 VAL A N 1
ATOM 629 C CA . VAL A 1 82 ? -8.808 -2.046 -2.695 1.00 91.31 82 VAL A CA 1
ATOM 630 C C . VAL A 1 82 ? -10.174 -1.688 -2.116 1.00 91.31 82 VAL A C 1
ATOM 632 O O . VAL A 1 82 ? -10.259 -1.408 -0.924 1.00 91.31 82 VAL A O 1
ATOM 635 N N . LEU A 1 83 ? -11.238 -1.745 -2.918 1.00 92.25 83 LEU A N 1
ATOM 636 C CA . LEU A 1 83 ? -12.598 -1.469 -2.460 1.00 92.25 83 LEU A CA 1
ATOM 637 C C . LEU A 1 83 ? -13.022 -2.445 -1.361 1.00 92.25 83 LEU A C 1
ATOM 639 O O . LEU A 1 83 ? -13.442 -1.987 -0.304 1.00 92.25 83 LEU A O 1
ATOM 643 N N . GLY A 1 84 ? -12.827 -3.752 -1.553 1.00 92.00 84 GLY A N 1
ATOM 644 C CA . GLY A 1 84 ? -13.134 -4.768 -0.544 1.00 92.00 84 GLY A CA 1
ATOM 645 C C . GLY A 1 84 ? -12.412 -4.517 0.782 1.00 92.00 84 GLY A C 1
ATOM 646 O O . GLY A 1 84 ? -13.036 -4.550 1.839 1.00 92.00 84 GLY A O 1
ATOM 647 N N . ALA A 1 85 ? -11.124 -4.159 0.743 1.00 91.06 85 ALA A N 1
ATOM 648 C CA . ALA A 1 85 ? -10.363 -3.823 1.948 1.00 91.06 85 ALA A CA 1
ATOM 649 C C . ALA A 1 85 ? -10.901 -2.571 2.669 1.00 91.06 85 ALA A C 1
ATOM 651 O O . ALA A 1 85 ? -10.999 -2.560 3.896 1.00 91.06 85 ALA A O 1
ATOM 652 N N . HIS A 1 86 ? -11.279 -1.524 1.927 1.00 93.56 86 HIS A N 1
ATOM 653 C CA . HIS A 1 86 ? -11.842 -0.301 2.514 1.00 93.56 86 HIS A CA 1
ATOM 654 C C . HIS A 1 86 ? -13.258 -0.521 3.051 1.00 93.56 86 HIS A C 1
ATOM 656 O O . HIS A 1 86 ? -13.595 0.011 4.107 1.00 93.56 86 HIS A O 1
ATOM 662 N N . LEU A 1 87 ? -14.071 -1.326 2.364 1.00 94.44 87 LEU A N 1
ATOM 663 C CA . LEU A 1 87 ? -15.402 -1.717 2.823 1.00 94.44 87 LEU A CA 1
ATOM 664 C C . LEU A 1 87 ? -15.320 -2.563 4.093 1.00 94.44 87 LEU A C 1
ATOM 666 O O . LEU A 1 87 ? -16.061 -2.298 5.035 1.00 94.44 87 LEU A O 1
ATOM 670 N N . ALA A 1 88 ? -14.391 -3.518 4.162 1.00 92.31 88 ALA A N 1
ATOM 671 C CA . ALA A 1 88 ? -14.155 -4.309 5.365 1.00 92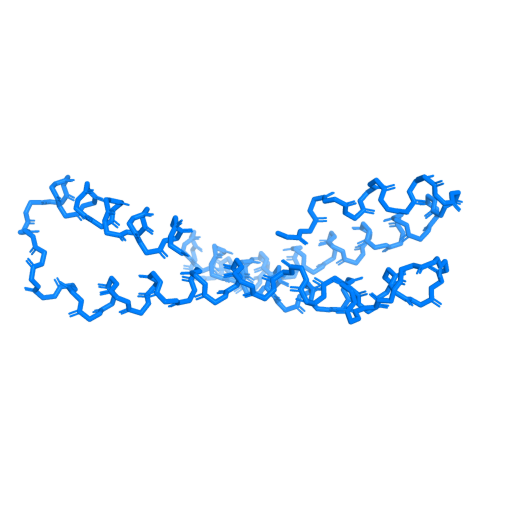.31 88 ALA A CA 1
ATOM 672 C C . ALA A 1 88 ? -13.722 -3.422 6.542 1.00 92.31 88 ALA A C 1
ATOM 674 O O . ALA A 1 88 ? -14.274 -3.532 7.637 1.00 92.31 88 ALA A O 1
ATOM 675 N N . LEU A 1 89 ? -12.793 -2.488 6.306 1.00 92.06 89 LEU A N 1
ATOM 676 C CA . LEU A 1 89 ? -12.372 -1.513 7.311 1.00 92.06 89 LEU A CA 1
ATOM 677 C C . LEU A 1 89 ? -13.548 -0.652 7.796 1.00 92.06 89 LEU A C 1
ATOM 679 O O . LEU A 1 89 ? -13.739 -0.502 9.002 1.00 92.06 89 LEU A O 1
ATOM 683 N N . ALA A 1 90 ? -14.347 -0.113 6.871 1.00 93.81 90 ALA A N 1
ATOM 684 C CA . ALA A 1 90 ? -15.512 0.702 7.194 1.00 93.81 90 ALA A CA 1
ATOM 685 C C . ALA A 1 90 ? -16.555 -0.099 7.987 1.00 93.81 90 ALA A C 1
ATOM 687 O O . ALA A 1 90 ? -17.028 0.362 9.024 1.00 93.81 90 ALA A O 1
ATOM 688 N N . ALA A 1 91 ? -16.871 -1.320 7.555 1.00 92.19 91 ALA A N 1
ATOM 689 C CA . ALA A 1 91 ? -17.824 -2.184 8.237 1.00 92.19 91 ALA A CA 1
ATOM 690 C C . ALA A 1 91 ? -17.379 -2.513 9.664 1.00 92.19 91 ALA A C 1
ATOM 692 O O . ALA A 1 91 ? -18.178 -2.389 10.586 1.00 92.19 91 ALA A O 1
ATOM 693 N N . ILE A 1 92 ? -16.103 -2.858 9.872 1.00 92.12 92 ILE A N 1
ATOM 694 C CA . ILE A 1 92 ? -15.558 -3.096 11.216 1.00 92.12 92 ILE A CA 1
ATOM 695 C C . ILE A 1 92 ? -15.626 -1.820 12.062 1.00 92.12 92 ILE A C 1
ATOM 697 O O . ILE A 1 92 ? -15.987 -1.886 13.236 1.00 92.12 92 ILE A O 1
ATOM 701 N N . TRP A 1 93 ? -15.316 -0.658 11.483 1.00 92.44 93 TRP A N 1
ATOM 702 C CA . TRP A 1 93 ? -15.375 0.622 12.190 1.00 92.44 93 TRP A CA 1
ATOM 703 C C . TRP A 1 93 ? -16.783 0.930 12.712 1.00 92.44 93 TRP A C 1
ATOM 705 O O . TRP A 1 93 ? -16.939 1.291 13.879 1.00 92.44 93 TRP A O 1
ATOM 715 N N . PHE A 1 94 ? -17.809 0.730 11.880 1.00 93.31 94 PHE A N 1
ATOM 716 C CA . PHE A 1 94 ? -19.207 0.939 12.264 1.00 93.31 94 PHE A CA 1
ATOM 717 C C . PHE A 1 94 ? -19.770 -0.185 13.142 1.00 93.31 94 PHE A C 1
ATOM 719 O O . PHE A 1 94 ? -20.609 0.084 13.997 1.00 93.31 94 PHE A O 1
ATOM 726 N N . ALA A 1 95 ? -19.299 -1.423 12.977 1.00 90.75 95 ALA A N 1
ATOM 727 C CA . ALA A 1 95 ? -19.708 -2.565 13.793 1.00 90.75 95 ALA A CA 1
ATOM 728 C C . ALA A 1 95 ? -19.013 -2.603 15.160 1.00 90.75 95 ALA A C 1
ATOM 730 O O . ALA A 1 95 ? -19.463 -3.332 16.040 1.00 90.75 95 ALA A O 1
ATOM 731 N N . LYS A 1 96 ? -17.954 -1.811 15.377 1.00 88.12 96 LYS A N 1
ATOM 732 C CA . LYS A 1 96 ? -17.188 -1.757 16.632 1.00 88.12 96 LYS A CA 1
ATOM 733 C C . LYS A 1 96 ? -18.054 -1.673 17.905 1.00 88.12 96 LYS A C 1
ATOM 735 O O . LYS A 1 96 ? -17.731 -2.397 18.843 1.00 88.12 96 LYS A O 1
ATOM 740 N N . PRO A 1 97 ? -19.137 -0.870 17.977 1.00 90.75 97 PRO A N 1
ATOM 741 C CA . PRO A 1 97 ? -20.008 -0.814 19.157 1.00 90.75 97 PRO A CA 1
ATOM 742 C C . PRO A 1 97 ? -20.806 -2.103 19.412 1.00 90.75 97 PRO A C 1
ATOM 744 O O . PRO A 1 97 ? -21.265 -2.324 20.526 1.00 90.75 97 PRO A O 1
ATOM 747 N N . LEU A 1 98 ? -20.986 -2.934 18.382 1.00 89.50 98 LEU A N 1
ATOM 748 C CA . LEU A 1 98 ? -21.719 -4.201 18.427 1.00 89.50 98 LEU A CA 1
ATOM 749 C C . LEU A 1 98 ? -20.800 -5.393 18.744 1.00 89.50 98 LEU A C 1
ATOM 751 O O . LEU A 1 98 ? -21.288 -6.504 18.951 1.00 89.50 98 LEU A O 1
ATOM 755 N N . LEU A 1 99 ? -19.475 -5.193 18.748 1.00 86.50 99 LEU A N 1
ATOM 756 C CA . LEU A 1 99 ? -18.520 -6.268 19.007 1.00 86.50 99 LEU A CA 1
ATOM 757 C C . LEU A 1 99 ? -18.536 -6.676 20.494 1.00 86.50 99 LEU A C 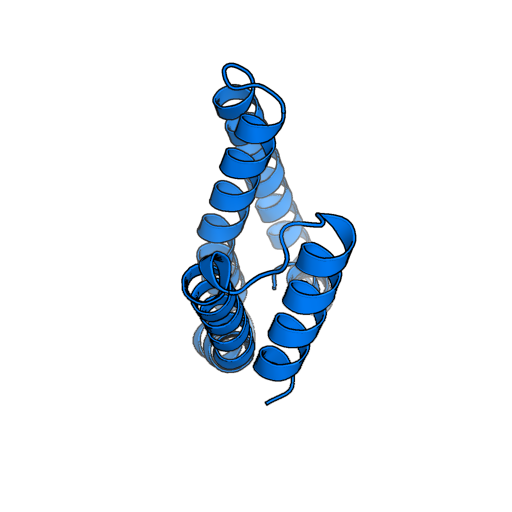1
ATOM 759 O O . LEU A 1 99 ? -18.690 -5.819 21.368 1.00 86.50 99 LEU A O 1
ATOM 763 N N . PRO A 1 100 ? -18.331 -7.972 20.808 1.00 88.38 100 PRO A N 1
ATOM 764 C CA . PRO A 1 100 ? -18.247 -8.449 22.187 1.00 88.38 100 PRO A CA 1
ATOM 765 C C . PRO A 1 100 ? -17.170 -7.717 22.999 1.00 88.38 100 PRO A C 1
ATOM 767 O O . PRO A 1 100 ? -16.099 -7.413 22.484 1.00 88.38 100 PRO A O 1
ATOM 770 N N . GLN A 1 101 ? -17.398 -7.512 24.301 1.00 86.88 101 GLN A N 1
ATOM 771 C CA . GLN A 1 101 ? -16.383 -6.910 25.183 1.00 86.88 101 GLN A CA 1
ATOM 772 C C . GLN A 1 101 ? -15.130 -7.791 25.339 1.00 86.88 101 GLN A C 1
ATOM 774 O O . GLN A 1 101 ? -14.036 -7.283 25.575 1.00 86.88 101 GLN A O 1
ATOM 779 N N . GLN A 1 102 ? -15.274 -9.113 25.200 1.00 90.44 102 GLN A N 1
ATOM 780 C CA . GLN A 1 102 ? -14.150 -10.044 25.261 1.00 90.44 102 GLN A CA 1
ATOM 781 C C . GLN A 1 102 ? -13.254 -9.879 24.027 1.00 90.44 102 GLN A C 1
ATOM 783 O O . GLN A 1 102 ? -13.668 -10.182 22.908 1.00 90.44 102 GLN A O 1
ATOM 788 N N . HIS A 1 103 ? -12.005 -9.453 24.239 1.00 89.31 103 HIS A N 1
ATOM 789 C CA . HIS A 1 103 ? -11.071 -9.099 23.164 1.00 89.31 103 HIS A CA 1
ATOM 790 C C . HIS A 1 103 ? -10.873 -10.205 22.118 1.00 89.31 103 HIS A C 1
ATOM 792 O O . HIS A 1 103 ? -10.873 -9.917 20.925 1.00 89.31 103 HIS A O 1
ATOM 798 N N . ILE A 1 104 ? -10.766 -11.469 22.538 1.00 91.69 104 ILE A N 1
ATOM 799 C CA . ILE A 1 104 ? -10.580 -12.601 21.614 1.00 91.69 104 ILE A CA 1
ATOM 800 C C . ILE A 1 104 ? -11.810 -12.775 20.713 1.00 91.69 104 ILE A C 1
ATOM 802 O O . ILE A 1 104 ? -11.667 -12.916 19.500 1.00 91.69 104 ILE A O 1
ATOM 806 N N . LEU A 1 105 ? -13.018 -12.710 21.285 1.00 89.25 105 LEU A N 1
ATOM 807 C CA . LEU A 1 105 ? -14.262 -12.827 20.521 1.00 89.25 105 LEU A CA 1
ATOM 808 C C . LEU A 1 105 ? -14.468 -11.637 19.581 1.00 89.25 105 LEU A C 1
ATOM 810 O O . LEU A 1 105 ? -14.931 -11.835 18.462 1.00 89.25 105 LEU A O 1
ATOM 814 N N . ALA A 1 106 ? -14.090 -10.427 20.001 1.00 87.69 106 ALA A N 1
ATOM 815 C CA . ALA A 1 106 ? -14.124 -9.237 19.153 1.00 87.69 106 ALA A CA 1
ATOM 816 C C . ALA A 1 106 ? -13.182 -9.353 17.947 1.00 87.69 106 ALA A C 1
ATOM 818 O O . ALA A 1 106 ? -13.552 -8.985 16.834 1.00 87.69 106 ALA A O 1
ATOM 819 N N . MET A 1 107 ? -11.971 -9.884 18.147 1.00 88.56 107 MET A N 1
ATOM 820 C CA . MET A 1 107 ? -11.036 -10.112 17.043 1.00 88.56 107 MET A CA 1
ATOM 821 C C . MET A 1 107 ? -11.533 -11.221 16.113 1.00 88.56 107 MET A C 1
ATOM 823 O O . MET A 1 107 ? -11.495 -11.048 14.898 1.00 88.56 107 MET A O 1
ATOM 827 N N . ALA A 1 108 ? -12.055 -12.322 16.662 1.00 92.25 108 ALA A N 1
ATOM 828 C CA . ALA A 1 108 ? -12.602 -13.417 15.867 1.00 92.25 108 ALA A CA 1
ATOM 829 C C . ALA A 1 108 ? -13.791 -12.962 15.001 1.00 92.25 108 ALA A C 1
ATOM 831 O O . ALA A 1 108 ? -13.820 -13.246 13.803 1.00 92.25 108 ALA A O 1
ATOM 832 N N . SER A 1 109 ? -14.739 -12.205 15.563 1.00 88.62 109 SER A N 1
ATOM 833 C CA . SER A 1 109 ? -15.890 -11.692 14.812 1.00 88.62 109 SER A CA 1
ATOM 834 C C . SER A 1 109 ? -15.496 -10.637 13.776 1.00 88.62 109 SER A C 1
ATOM 836 O O . SER A 1 109 ? -16.023 -10.665 12.664 1.00 88.62 109 SER A O 1
ATOM 838 N N . ALA A 1 110 ? -14.523 -9.769 14.076 1.00 88.75 110 ALA A N 1
ATOM 839 C CA . ALA A 1 110 ? -13.977 -8.825 13.102 1.00 88.75 110 ALA A CA 1
ATOM 840 C C . ALA A 1 110 ? -13.279 -9.535 11.927 1.00 88.75 110 ALA A C 1
ATOM 842 O O . ALA A 1 110 ? -13.437 -9.117 10.780 1.00 88.75 110 ALA A O 1
ATOM 843 N N . VAL A 1 111 ? -12.552 -10.630 12.188 1.00 90.12 111 VAL A N 1
ATOM 844 C CA . VAL A 1 111 ? -11.944 -11.464 11.137 1.00 90.12 111 VAL A CA 1
ATOM 845 C C . VAL A 1 111 ? -13.023 -12.085 10.253 1.00 90.12 111 VAL A C 1
ATOM 847 O O . VAL A 1 111 ? -12.938 -11.961 9.032 1.00 90.12 111 VAL A O 1
ATOM 850 N N . VAL A 1 112 ? -14.056 -12.694 10.844 1.00 91.25 112 VAL A N 1
ATOM 851 C CA . VAL A 1 112 ? -15.174 -13.284 10.087 1.00 91.25 112 VAL A CA 1
ATOM 852 C C . VAL A 1 112 ? -15.866 -12.225 9.227 1.00 91.25 112 VAL A C 1
ATOM 854 O O . VAL A 1 112 ? -16.036 -12.434 8.028 1.00 91.25 112 VAL A O 1
ATOM 857 N N . LEU A 1 113 ? -16.198 -11.064 9.801 1.00 88.56 113 LEU A N 1
ATOM 858 C CA . LEU A 1 113 ? -16.827 -9.957 9.077 1.00 88.56 113 LEU A CA 1
ATOM 859 C C . LEU A 1 113 ? -15.959 -9.475 7.903 1.00 88.56 113 LEU A C 1
ATOM 861 O O . LEU A 1 113 ? -16.469 -9.284 6.801 1.00 88.56 113 LEU A O 1
ATOM 865 N N . SER A 1 114 ? -14.649 -9.328 8.119 1.00 89.56 114 SER A N 1
ATOM 866 C CA . SER A 1 114 ? -13.695 -8.933 7.075 1.00 89.56 114 SER A CA 1
ATOM 867 C C . SER A 1 114 ? -13.670 -9.923 5.907 1.00 89.56 114 SER A C 1
ATOM 869 O O . SER A 1 114 ? -13.761 -9.518 4.747 1.00 89.56 114 SER A O 1
ATOM 871 N N . TYR A 1 115 ? -13.592 -11.225 6.202 1.00 89.06 115 TYR A N 1
ATOM 872 C CA . TYR A 1 115 ? -13.584 -12.279 5.183 1.00 89.06 115 TYR A CA 1
ATOM 873 C C . TYR A 1 115 ? -14.893 -12.325 4.393 1.00 89.06 115 TYR A C 1
ATOM 875 O O . TYR A 1 115 ? -14.862 -12.428 3.170 1.00 89.06 115 TYR A O 1
ATOM 883 N N . MET A 1 116 ? -16.037 -12.180 5.065 1.00 88.25 116 MET A N 1
ATOM 884 C CA . MET A 1 116 ? -17.341 -12.155 4.395 1.00 88.25 116 MET A CA 1
ATOM 885 C C . MET A 1 116 ? -17.473 -10.987 3.415 1.00 88.25 116 MET A C 1
ATOM 887 O O . MET A 1 116 ? -18.097 -11.141 2.374 1.00 88.25 116 MET A O 1
ATOM 891 N N . ILE A 1 117 ? -16.875 -9.834 3.724 1.00 85.75 117 ILE A N 1
ATOM 892 C CA . ILE A 1 117 ? -16.917 -8.650 2.854 1.00 85.75 117 ILE A CA 1
ATOM 893 C C . ILE A 1 117 ? -15.921 -8.753 1.697 1.00 85.75 117 ILE A C 1
ATOM 895 O O . ILE A 1 117 ? -16.179 -8.228 0.622 1.00 85.75 117 ILE A O 1
ATOM 899 N N . THR A 1 118 ? -14.778 -9.402 1.909 1.00 83.06 118 THR A N 1
ATOM 900 C CA . THR A 1 118 ? -13.704 -9.475 0.904 1.00 83.06 118 THR A CA 1
ATOM 901 C C . THR A 1 118 ? -13.853 -10.624 -0.093 1.00 83.06 118 THR A C 1
ATOM 903 O O . THR A 1 118 ? -13.196 -10.592 -1.130 1.00 83.06 118 THR A O 1
ATOM 906 N N . ILE A 1 119 ? -14.684 -11.629 0.207 1.00 77.56 119 ILE A N 1
ATOM 907 C CA . ILE A 1 119 ? -14.969 -12.773 -0.680 1.00 77.56 119 ILE A CA 1
ATOM 908 C C . ILE A 1 119 ? -16.063 -12.460 -1.721 1.00 77.56 119 ILE A C 1
ATOM 910 O O . ILE A 1 119 ? -16.133 -13.148 -2.740 1.00 77.56 119 ILE A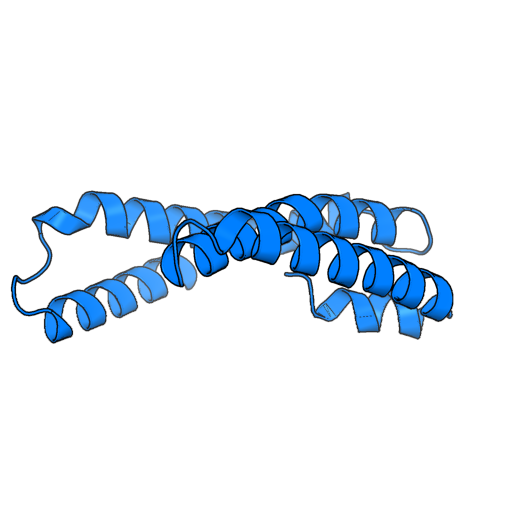 O 1
ATOM 914 N N . VAL A 1 120 ? -16.900 -11.446 -1.477 1.00 60.62 120 VAL A N 1
ATOM 915 C CA . VAL A 1 120 ? -17.988 -11.002 -2.374 1.00 60.62 120 VAL A CA 1
ATOM 916 C C . VAL A 1 120 ? -17.459 -10.041 -3.434 1.00 60.62 120 VAL A C 1
ATOM 918 O O . VAL A 1 120 ? -17.840 -10.218 -4.613 1.00 60.62 120 VAL A O 1
#